Protein AF-A0A9Y2JU18-F1 (afdb_monomer_lite)

pLDDT: mean 78.6, std 16.3, range [35.06, 97.5]

Foldseek 3Di:
DPPPPPPDDDDPVSLVVQLVVLVVPQPDPVSSVVSCVVVVSVDDPDDPPDPDDPVNVCVVCVVVVVVVVVVVVD

Organism: NCBI:txid715475

Structure (mmCIF, N/CA/C/O backbone):
data_AF-A0A9Y2JU18-F1
#
_entry.id   AF-A0A9Y2JU18-F1
#
loop_
_atom_site.group_PDB
_atom_site.id
_atom_site.type_symbol
_atom_site.label_atom_id
_atom_site.label_alt_id
_atom_site.label_comp_id
_atom_site.label_asym_id
_atom_site.label_entity_id
_atom_site.label_seq_id
_atom_site.pdbx_PDB_ins_code
_atom_site.Cartn_x
_atom_site.Cartn_y
_atom_site.Cartn_z
_atom_site.occupancy
_atom_site.B_iso_or_equiv
_atom_site.auth_seq_id
_atom_site.auth_comp_id
_atom_site.auth_asym_id
_atom_site.auth_atom_id
_atom_site.pdbx_PDB_model_num
ATOM 1 N N . MET A 1 1 ? 22.518 -1.216 10.887 1.00 35.06 1 MET A N 1
ATOM 2 C CA . MET A 1 1 ? 21.298 -1.485 11.673 1.00 35.06 1 MET A CA 1
ATOM 3 C C . MET A 1 1 ? 20.184 -0.696 11.023 1.00 35.06 1 MET A C 1
ATOM 5 O O . MET A 1 1 ? 20.309 0.517 10.958 1.00 35.06 1 MET A O 1
ATOM 9 N N . LEU A 1 2 ? 19.191 -1.364 10.440 1.00 43.62 2 LEU A N 1
ATOM 10 C CA . LEU A 1 2 ? 17.963 -0.699 10.010 1.00 43.62 2 LEU A CA 1
ATOM 11 C C . LEU A 1 2 ? 17.025 -0.753 11.215 1.00 43.62 2 LEU A C 1
ATOM 13 O O . LEU A 1 2 ? 16.719 -1.845 11.687 1.00 43.62 2 LEU A O 1
ATOM 17 N N . ASP A 1 3 ? 16.690 0.413 11.762 1.00 41.38 3 ASP A N 1
ATOM 18 C CA . ASP A 1 3 ? 15.752 0.566 12.872 1.00 41.38 3 ASP A CA 1
ATOM 19 C C . ASP A 1 3 ? 14.382 0.015 12.463 1.00 41.38 3 ASP A C 1
ATOM 21 O O . ASP A 1 3 ? 13.677 0.583 11.629 1.00 41.38 3 ASP A O 1
ATOM 25 N N . THR A 1 4 ? 14.015 -1.127 13.037 1.00 46.22 4 THR A N 1
ATOM 26 C CA . THR A 1 4 ? 12.733 -1.803 12.825 1.00 46.22 4 THR A CA 1
ATOM 27 C C . THR A 1 4 ? 11.652 -1.206 13.731 1.00 46.22 4 THR A C 1
ATOM 29 O O . THR A 1 4 ? 10.966 -1.918 14.456 1.00 46.22 4 THR A O 1
ATOM 32 N N . THR A 1 5 ? 11.487 0.116 13.707 1.00 50.94 5 THR A N 1
ATOM 33 C CA . THR A 1 5 ? 10.326 0.823 14.281 1.00 50.94 5 THR A CA 1
ATOM 34 C C . THR A 1 5 ? 9.325 1.185 13.178 1.00 50.94 5 THR A C 1
ATOM 36 O O . THR A 1 5 ? 8.753 2.268 13.136 1.00 50.94 5 THR A O 1
ATOM 39 N N . LEU A 1 6 ? 9.097 0.257 12.244 1.00 52.59 6 LEU A N 1
ATOM 40 C CA . LEU A 1 6 ? 8.075 0.359 11.198 1.00 52.59 6 LEU A CA 1
ATOM 41 C C . LEU A 1 6 ? 6.728 -0.148 11.732 1.00 52.59 6 LEU A C 1
ATOM 43 O O . LEU A 1 6 ? 6.223 -1.187 11.324 1.00 52.59 6 LEU A O 1
ATOM 47 N N . THR A 1 7 ? 6.143 0.591 12.672 1.00 57.34 7 THR A N 1
ATOM 48 C CA . THR A 1 7 ? 4.715 0.471 13.028 1.00 57.34 7 THR A CA 1
ATOM 49 C C . THR A 1 7 ? 3.882 1.611 12.437 1.00 57.34 7 THR A C 1
ATOM 51 O O . THR A 1 7 ? 2.726 1.791 12.805 1.00 57.34 7 THR A O 1
ATOM 54 N N . GLY A 1 8 ? 4.460 2.400 11.527 1.00 64.25 8 GLY A N 1
ATOM 55 C CA . GLY A 1 8 ? 3.780 3.468 10.802 1.00 64.25 8 GLY A CA 1
ATOM 56 C C . GLY A 1 8 ? 3.620 3.110 9.330 1.00 64.25 8 GLY A C 1
ATOM 57 O O . GLY A 1 8 ? 4.544 2.577 8.716 1.00 64.25 8 GLY A O 1
ATOM 58 N N . GLN A 1 9 ? 2.454 3.426 8.765 1.00 69.81 9 GLN A N 1
ATOM 59 C CA . GLN A 1 9 ? 2.274 3.471 7.314 1.00 69.81 9 GLN A CA 1
ATOM 60 C C . GLN A 1 9 ? 3.413 4.298 6.685 1.00 69.81 9 GLN A C 1
ATOM 62 O O . GLN A 1 9 ? 3.774 5.339 7.249 1.00 69.81 9 GLN A O 1
ATOM 67 N N . PRO A 1 10 ? 3.996 3.862 5.552 1.00 76.88 10 PRO A N 1
ATOM 68 C CA . PRO A 1 10 ? 5.059 4.612 4.895 1.00 76.88 10 PRO A CA 1
ATOM 69 C C . PRO A 1 10 ? 4.567 6.022 4.570 1.00 76.88 10 PRO A C 1
ATOM 71 O O . PRO A 1 10 ? 3.450 6.202 4.077 1.00 76.88 10 PRO A O 1
ATOM 74 N N . THR A 1 11 ? 5.402 7.025 4.845 1.00 84.25 11 THR A N 1
ATOM 75 C CA . THR A 1 11 ? 5.050 8.421 4.568 1.00 84.25 11 THR A CA 1
ATOM 76 C C . THR A 1 11 ? 4.888 8.652 3.065 1.00 84.25 11 THR A C 1
ATOM 78 O O . THR A 1 11 ? 5.432 7.910 2.241 1.00 84.25 11 THR A O 1
ATOM 81 N N . THR A 1 12 ? 4.185 9.722 2.683 1.00 85.56 12 THR A N 1
ATOM 82 C CA . THR A 1 12 ? 4.024 10.113 1.272 1.00 85.56 12 THR A CA 1
ATOM 83 C C . THR A 1 12 ? 5.371 10.255 0.558 1.00 85.56 12 THR A C 1
ATOM 85 O O . THR A 1 12 ? 5.517 9.814 -0.580 1.00 85.56 12 THR A O 1
ATOM 88 N N . GLU A 1 13 ? 6.386 10.802 1.233 1.00 88.25 13 GLU A N 1
ATOM 89 C CA . GLU A 1 13 ? 7.718 10.973 0.644 1.00 88.25 13 GLU A CA 1
ATOM 90 C C . GLU A 1 13 ? 8.454 9.637 0.481 1.00 88.25 13 GLU A C 1
ATOM 92 O O . GLU A 1 13 ? 9.046 9.380 -0.565 1.00 88.25 13 GLU A O 1
ATOM 97 N N . GLN A 1 14 ? 8.363 8.734 1.463 1.00 89.38 14 GLN A N 1
ATOM 98 C CA . GLN A 1 14 ? 8.925 7.383 1.340 1.00 89.38 14 GLN A CA 1
ATOM 99 C C . GLN A 1 14 ? 8.279 6.612 0.185 1.00 89.38 14 GLN A C 1
ATOM 101 O O . GLN A 1 14 ? 8.977 5.951 -0.585 1.00 89.38 14 GLN A O 1
ATOM 106 N N . ARG A 1 15 ? 6.959 6.748 0.019 1.00 89.62 15 ARG A N 1
ATOM 107 C CA . ARG A 1 15 ? 6.215 6.157 -1.097 1.00 89.62 15 ARG A CA 1
ATOM 108 C C . ARG A 1 15 ? 6.669 6.726 -2.437 1.00 89.62 15 ARG A C 1
ATOM 110 O O . ARG A 1 15 ? 6.971 5.968 -3.354 1.00 89.62 15 ARG A O 1
ATOM 117 N N . ARG A 1 16 ? 6.806 8.051 -2.533 1.00 90.94 16 ARG A N 1
ATOM 118 C CA . ARG A 1 16 ? 7.307 8.730 -3.735 1.00 90.94 16 ARG A CA 1
ATOM 119 C C . ARG A 1 16 ? 8.705 8.244 -4.123 1.00 90.94 16 ARG A C 1
ATOM 121 O O . ARG A 1 16 ? 8.955 7.978 -5.300 1.00 90.94 16 ARG A O 1
ATOM 128 N N . LEU A 1 17 ? 9.607 8.113 -3.151 1.00 94.31 17 LEU A N 1
ATOM 129 C CA . LEU A 1 17 ? 10.959 7.599 -3.380 1.00 94.31 17 LEU A CA 1
ATOM 130 C C . LEU A 1 17 ? 10.939 6.137 -3.843 1.00 94.31 17 LEU A C 1
ATOM 132 O O . LEU A 1 17 ? 11.671 5.789 -4.770 1.00 94.31 17 LEU A O 1
ATOM 136 N N . ALA A 1 18 ? 10.075 5.302 -3.260 1.00 93.62 18 ALA A N 1
ATOM 137 C CA . ALA A 1 18 ? 9.894 3.916 -3.686 1.00 93.62 18 ALA A CA 1
ATOM 138 C C . ALA A 1 18 ? 9.379 3.828 -5.133 1.00 93.62 18 ALA A C 1
ATOM 140 O O . ALA A 1 18 ? 9.964 3.115 -5.945 1.00 93.62 18 ALA A O 1
ATOM 141 N N . MET A 1 19 ? 8.372 4.626 -5.501 1.00 94.50 19 MET A N 1
ATOM 142 C CA . MET A 1 19 ? 7.859 4.690 -6.877 1.00 94.50 19 MET A CA 1
ATOM 143 C C . MET A 1 19 ? 8.939 5.124 -7.876 1.00 94.50 19 MET A C 1
ATOM 145 O O . MET A 1 19 ? 9.064 4.551 -8.958 1.00 94.50 19 MET A O 1
ATOM 149 N N . ALA A 1 20 ? 9.747 6.128 -7.523 1.00 95.69 20 ALA A N 1
ATOM 150 C CA . ALA A 1 20 ? 10.854 6.578 -8.364 1.00 95.69 20 ALA A CA 1
ATOM 151 C C . ALA A 1 20 ? 11.935 5.497 -8.522 1.00 95.69 20 ALA A C 1
ATOM 153 O O . ALA A 1 20 ? 12.512 5.352 -9.600 1.00 95.69 20 ALA A O 1
ATOM 154 N N . ALA A 1 21 ? 12.201 4.725 -7.465 1.00 96.81 21 ALA A N 1
ATOM 155 C CA . ALA A 1 21 ? 13.136 3.611 -7.515 1.00 96.81 21 ALA A CA 1
ATOM 156 C C . ALA A 1 21 ? 12.634 2.485 -8.428 1.00 96.81 21 ALA A C 1
ATOM 158 O O . ALA A 1 21 ? 13.418 2.003 -9.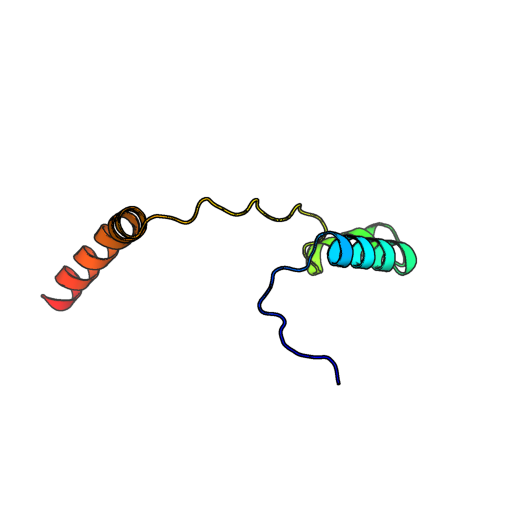243 1.00 96.81 21 ALA A O 1
ATOM 159 N N . VAL A 1 22 ? 11.348 2.123 -8.345 1.00 96.38 22 VAL A N 1
ATOM 160 C CA . VAL A 1 22 ? 10.732 1.124 -9.234 1.00 96.38 22 VAL A CA 1
ATOM 161 C C . VAL A 1 22 ? 10.832 1.578 -10.689 1.00 96.38 22 VAL A C 1
ATOM 163 O O . VAL A 1 22 ? 11.395 0.861 -11.503 1.00 96.38 22 VAL A O 1
ATOM 166 N N . LYS A 1 23 ? 10.434 2.816 -11.006 1.00 94.75 23 LYS A N 1
ATOM 167 C CA . LYS A 1 23 ? 10.542 3.372 -12.371 1.00 94.75 23 LYS A CA 1
ATOM 168 C C . LYS A 1 23 ? 11.958 3.370 -12.936 1.00 94.75 23 LYS A C 1
ATOM 170 O O . LYS A 1 23 ? 12.145 3.241 -14.139 1.00 94.75 23 LYS A O 1
ATOM 175 N N . ARG A 1 24 ? 12.963 3.576 -12.082 1.00 96.62 24 ARG A N 1
ATOM 176 C CA . ARG A 1 24 ? 14.365 3.614 -12.512 1.00 96.62 24 ARG A CA 1
ATOM 177 C C . ARG A 1 24 ? 14.929 2.222 -12.791 1.00 96.62 24 ARG A C 1
ATOM 179 O O . ARG A 1 24 ? 15.845 2.112 -13.600 1.00 96.62 24 ARG A O 1
ATOM 186 N N . HIS A 1 25 ? 14.450 1.209 -12.075 1.00 96.69 25 HIS A N 1
ATOM 187 C CA . HIS A 1 25 ? 15.062 -0.120 -12.053 1.00 96.69 25 HIS A CA 1
ATOM 188 C C . HIS A 1 25 ? 14.220 -1.209 -12.713 1.00 96.69 25 HIS A C 1
ATOM 190 O O . HIS A 1 25 ? 14.755 -2.287 -12.956 1.00 96.69 25 HIS A O 1
ATOM 196 N N . ALA A 1 26 ? 12.950 -0.936 -13.012 1.00 96.56 26 ALA A N 1
ATOM 197 C CA . ALA A 1 26 ? 12.101 -1.842 -13.765 1.00 96.56 26 ALA A CA 1
ATOM 198 C C . ALA A 1 26 ? 12.692 -2.101 -15.154 1.00 96.56 26 ALA A C 1
ATOM 200 O O . ALA A 1 26 ? 13.172 -1.187 -15.832 1.00 96.56 26 ALA A O 1
ATOM 201 N N . HIS A 1 27 ? 12.664 -3.361 -15.573 1.00 96.12 27 HIS A N 1
ATOM 202 C CA . HIS A 1 27 ? 13.184 -3.774 -16.869 1.00 96.12 27 HIS A CA 1
ATOM 203 C C . HIS A 1 27 ? 12.295 -3.294 -18.024 1.00 96.12 27 HIS A C 1
ATOM 205 O O . HIS A 1 27 ? 12.794 -2.891 -19.076 1.00 96.12 27 HIS A O 1
ATOM 211 N N . ASP A 1 28 ? 10.980 -3.320 -17.814 1.00 97.31 28 ASP A N 1
ATOM 212 C CA . ASP A 1 28 ? 9.961 -2.855 -18.746 1.00 97.31 28 ASP A CA 1
ATOM 213 C C . ASP A 1 28 ? 8.713 -2.349 -17.993 1.00 97.31 28 ASP A C 1
ATOM 215 O O . ASP A 1 28 ? 8.659 -2.323 -16.762 1.00 97.31 28 ASP A O 1
ATOM 219 N N . SER A 1 29 ? 7.685 -1.933 -18.736 1.00 94.06 29 SER A N 1
ATOM 220 C CA . SER A 1 29 ? 6.439 -1.413 -18.160 1.00 94.06 29 SER A CA 1
ATOM 221 C C . SER A 1 29 ? 5.605 -2.465 -17.422 1.00 94.06 29 SER A C 1
ATOM 223 O O . SER A 1 29 ? 4.791 -2.120 -16.563 1.00 94.06 29 SER A O 1
ATOM 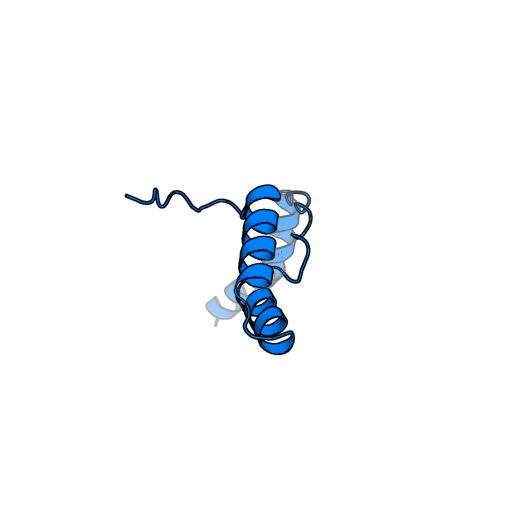225 N N . ARG A 1 30 ? 5.746 -3.747 -17.777 1.00 96.50 30 ARG A N 1
ATOM 226 C CA . ARG A 1 30 ? 5.043 -4.840 -17.099 1.00 96.50 30 ARG A CA 1
ATOM 227 C C . ARG A 1 30 ? 5.690 -5.099 -15.744 1.00 96.50 30 ARG A C 1
ATOM 229 O O . ARG A 1 30 ? 4.969 -5.178 -14.756 1.00 96.50 30 ARG A O 1
ATOM 236 N N . ASP A 1 31 ? 7.015 -5.159 -15.716 1.00 96.75 31 ASP A N 1
ATOM 237 C CA . ASP A 1 31 ? 7.821 -5.278 -14.504 1.00 96.75 31 ASP A CA 1
ATOM 238 C C . ASP A 1 31 ? 7.579 -4.086 -13.564 1.00 96.75 31 ASP A C 1
ATOM 240 O O . ASP A 1 31 ? 7.322 -4.272 -12.378 1.00 96.75 31 ASP A O 1
ATOM 244 N N . GLU A 1 32 ? 7.514 -2.858 -14.096 1.00 97.50 32 GLU A N 1
ATOM 245 C CA . GLU A 1 32 ? 7.133 -1.677 -13.307 1.00 97.50 32 GLU A CA 1
ATOM 246 C C . GLU A 1 32 ? 5.765 -1.872 -12.637 1.00 97.50 32 GLU A C 1
ATOM 248 O O . GLU A 1 32 ? 5.625 -1.651 -11.436 1.00 97.50 32 GLU A O 1
ATOM 253 N N . THR A 1 33 ? 4.759 -2.304 -13.402 1.00 95.94 33 THR A N 1
ATOM 254 C CA . THR A 1 33 ? 3.385 -2.482 -12.907 1.00 95.94 33 THR A CA 1
ATOM 255 C C . THR A 1 33 ? 3.312 -3.558 -11.824 1.00 95.94 33 THR A C 1
ATOM 257 O O . THR A 1 33 ? 2.675 -3.355 -10.791 1.00 95.94 33 THR A O 1
ATOM 260 N N . GLU A 1 34 ? 3.982 -4.689 -12.042 1.00 96.25 34 GLU A N 1
ATOM 261 C CA . GLU A 1 34 ? 4.037 -5.799 -11.090 1.00 96.25 34 GLU A CA 1
ATOM 262 C C . GLU A 1 34 ? 4.708 -5.370 -9.780 1.00 96.25 34 GLU A C 1
ATOM 264 O O . GLU A 1 34 ? 4.152 -5.576 -8.700 1.00 96.25 34 GLU A O 1
ATOM 269 N N . LEU A 1 35 ? 5.845 -4.675 -9.867 1.00 95.56 35 LEU A N 1
ATOM 270 C CA . LEU A 1 35 ? 6.563 -4.166 -8.700 1.00 95.56 35 LEU A CA 1
ATOM 271 C C . LEU A 1 35 ? 5.772 -3.095 -7.941 1.00 95.56 35 LEU A C 1
ATOM 273 O O . LEU A 1 35 ? 5.779 -3.094 -6.709 1.00 95.56 35 LEU A O 1
ATOM 277 N N . MET A 1 36 ? 5.071 -2.198 -8.642 1.00 95.25 36 MET A N 1
ATOM 278 C CA . MET A 1 36 ? 4.197 -1.211 -7.996 1.00 95.25 36 MET A CA 1
ATOM 279 C C . MET A 1 36 ? 3.073 -1.896 -7.209 1.00 95.25 36 MET A C 1
ATOM 281 O O . MET A 1 36 ? 2.840 -1.518 -6.062 1.00 95.25 36 MET A O 1
ATOM 285 N N . ALA A 1 37 ? 2.434 -2.925 -7.776 1.00 92.69 37 ALA A N 1
ATOM 286 C CA . ALA A 1 37 ? 1.350 -3.6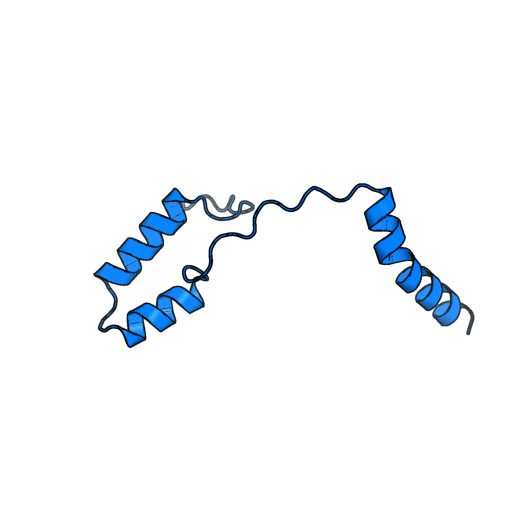65 -7.127 1.00 92.69 37 ALA A CA 1
ATOM 287 C C . ALA A 1 37 ? 1.837 -4.496 -5.928 1.00 92.69 37 ALA A C 1
ATOM 289 O O . ALA A 1 37 ? 1.236 -4.459 -4.855 1.00 92.69 37 ALA A O 1
ATOM 290 N N . MET A 1 38 ? 2.966 -5.202 -6.0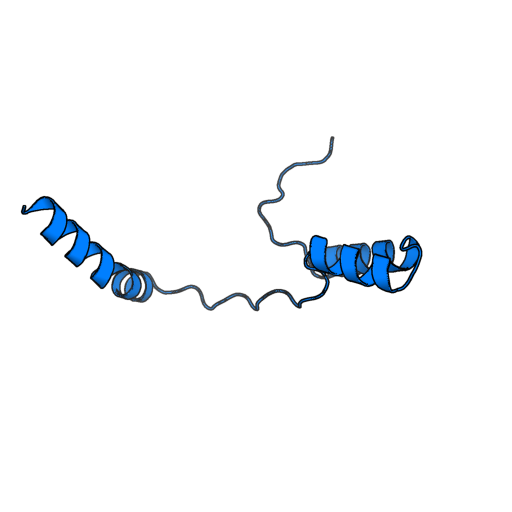62 1.00 91.88 38 MET A N 1
ATOM 291 C CA . MET A 1 38 ? 3.555 -5.987 -4.966 1.00 91.88 38 MET A CA 1
ATOM 292 C C . MET A 1 38 ? 3.913 -5.129 -3.748 1.00 91.88 38 MET A C 1
ATOM 294 O O . MET A 1 38 ? 3.878 -5.606 -2.614 1.00 91.88 38 MET A O 1
ATOM 298 N N . LEU A 1 39 ? 4.267 -3.866 -3.984 1.00 89.69 39 LEU A N 1
ATOM 299 C CA . LEU A 1 39 ? 4.617 -2.901 -2.947 1.00 89.69 39 LEU A CA 1
ATOM 300 C C . LEU A 1 39 ? 3.429 -2.022 -2.513 1.00 89.69 39 LEU A C 1
ATOM 302 O O . LEU A 1 39 ? 3.605 -1.174 -1.636 1.00 89.69 39 LEU A O 1
ATOM 306 N N . GLY A 1 40 ? 2.242 -2.194 -3.113 1.00 89.25 40 GLY A N 1
ATOM 307 C CA . GLY A 1 40 ? 1.054 -1.375 -2.845 1.00 89.25 40 GLY A CA 1
ATOM 308 C C . GLY A 1 40 ? 1.255 0.116 -3.144 1.00 89.25 40 GLY A C 1
ATOM 309 O O . GLY A 1 40 ? 0.720 0.976 -2.444 1.00 89.25 40 GLY A O 1
ATOM 310 N N . LEU A 1 41 ? 2.095 0.433 -4.133 1.00 89.94 41 LEU A N 1
ATOM 311 C CA . LEU A 1 41 ? 2.412 1.798 -4.573 1.00 89.94 41 LEU A CA 1
ATOM 312 C C . LEU A 1 41 ? 1.456 2.303 -5.660 1.00 89.94 41 LEU A C 1
ATOM 314 O O . LEU A 1 41 ? 1.485 3.480 -6.012 1.00 89.94 41 LEU A O 1
ATOM 318 N N . ASP A 1 42 ? 0.640 1.411 -6.210 1.00 86.69 42 ASP A N 1
ATOM 319 C CA . ASP A 1 42 ? -0.355 1.672 -7.243 1.00 86.69 42 ASP A CA 1
ATOM 320 C C . ASP A 1 42 ? -1.650 2.282 -6.688 1.00 86.69 4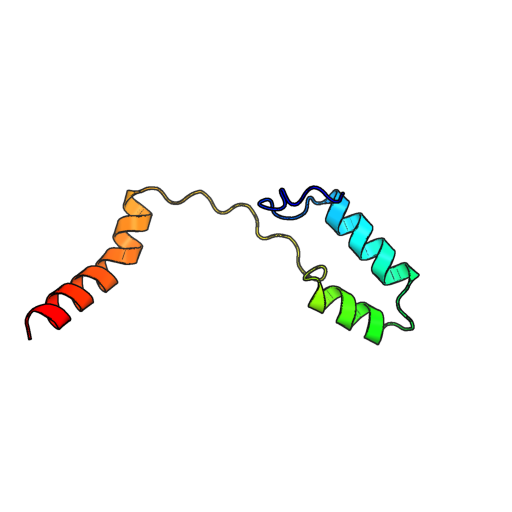2 ASP A C 1
ATOM 322 O O . ASP A 1 42 ? -2.528 2.668 -7.462 1.00 86.69 42 ASP A O 1
ATOM 326 N N . HIS A 1 43 ? -1.793 2.375 -5.362 1.00 77.50 43 HIS A N 1
ATOM 327 C CA . HIS A 1 43 ? -2.957 2.953 -4.692 1.00 77.50 43 HIS A CA 1
ATOM 328 C C . HIS A 1 43 ? -2.537 4.075 -3.727 1.00 77.50 43 HIS A C 1
ATOM 330 O O . HIS A 1 43 ? -1.518 4.001 -3.030 1.00 77.50 43 HIS A O 1
ATOM 336 N N . GLU A 1 44 ? -3.346 5.135 -3.663 1.00 69.38 44 GLU A N 1
ATOM 337 C CA . GLU A 1 44 ? -3.204 6.176 -2.640 1.00 69.38 44 GLU A CA 1
ATOM 338 C C . GLU A 1 44 ? -3.442 5.572 -1.245 1.00 69.38 44 GLU A C 1
ATOM 340 O O . GLU A 1 44 ? -4.228 4.628 -1.105 1.00 69.38 44 GLU A O 1
ATOM 345 N N . PRO A 1 45 ? -2.758 6.062 -0.192 1.00 67.62 45 PRO A N 1
ATOM 346 C CA . PRO A 1 45 ? -3.034 5.589 1.151 1.00 67.62 45 PRO A CA 1
ATOM 347 C C . PRO A 1 45 ? -4.491 5.906 1.462 1.00 67.62 45 PRO A C 1
ATOM 349 O O . PRO A 1 45 ? -4.951 7.020 1.202 1.00 67.62 45 PRO A O 1
ATOM 352 N N . ALA A 1 46 ? -5.209 4.929 2.020 1.00 65.75 46 ALA A N 1
ATOM 353 C CA . ALA A 1 46 ? -6.534 5.191 2.553 1.00 65.75 46 ALA A CA 1
ATOM 354 C C . ALA A 1 46 ? -6.433 6.403 3.484 1.00 65.75 46 ALA A C 1
ATOM 356 O O . ALA A 1 46 ? -5.539 6.461 4.338 1.00 65.75 46 ALA A O 1
ATOM 357 N N . ALA A 1 47 ? -7.304 7.393 3.267 1.00 65.00 47 ALA A N 1
ATOM 358 C CA . ALA A 1 47 ? -7.396 8.531 4.164 1.00 65.00 47 ALA A CA 1
ATOM 359 C C . ALA A 1 47 ? -7.534 7.995 5.596 1.00 65.00 47 ALA A C 1
ATOM 361 O O . ALA A 1 47 ? -8.201 6.969 5.776 1.00 65.00 47 ALA A O 1
ATOM 362 N N . PRO A 1 48 ? -6.898 8.633 6.595 1.00 65.19 48 PRO A N 1
ATOM 363 C CA . PRO A 1 48 ? -7.097 8.234 7.977 1.00 65.19 48 PRO A CA 1
ATOM 364 C C . PRO A 1 48 ? -8.603 8.210 8.225 1.00 65.19 48 PRO A C 1
ATOM 366 O O . PRO A 1 48 ? -9.274 9.231 8.080 1.00 65.19 48 PRO A O 1
ATOM 369 N N . HIS A 1 49 ? -9.136 7.017 8.480 1.00 64.31 49 HIS A N 1
ATOM 370 C CA . HIS A 1 49 ? -10.534 6.866 8.836 1.00 64.31 49 HIS A CA 1
ATOM 371 C C . HIS A 1 49 ? -10.759 7.689 10.101 1.00 64.31 49 HIS A C 1
ATOM 373 O O . HIS A 1 49 ? -9.896 7.680 10.987 1.00 64.31 49 HIS A O 1
ATOM 379 N N . ASP A 1 50 ? -11.888 8.393 10.186 1.00 70.06 50 ASP A N 1
ATOM 380 C CA . ASP A 1 50 ? -12.306 8.957 11.462 1.00 70.06 50 ASP A CA 1
ATOM 381 C C . ASP A 1 50 ? -12.295 7.813 12.478 1.00 70.06 50 ASP A C 1
ATOM 383 O O . ASP A 1 50 ? -12.898 6.758 12.261 1.00 70.06 50 ASP A O 1
ATOM 387 N N . SER A 1 51 ? -11.492 7.978 13.530 1.00 74.62 51 SER A N 1
ATOM 388 C CA . SER A 1 51 ? -11.367 6.979 14.581 1.00 74.62 51 SER A CA 1
ATOM 389 C C . SER A 1 51 ? -12.759 6.705 15.129 1.00 74.62 51 SER A C 1
ATOM 391 O O . SER A 1 51 ? -13.375 7.606 15.698 1.00 74.62 51 SER A O 1
ATOM 393 N N . LEU A 1 52 ? -13.242 5.475 14.957 1.00 79.00 52 LEU A N 1
ATOM 394 C CA . LEU A 1 52 ? -14.530 5.067 15.501 1.00 79.00 52 LEU A CA 1
ATOM 395 C C . LEU A 1 52 ? -14.543 5.328 17.008 1.00 79.00 52 LEU A C 1
ATOM 397 O O . LEU A 1 52 ? -13.594 4.995 17.728 1.00 79.00 52 LEU A O 1
ATOM 401 N N . SER A 1 53 ? -15.628 5.920 17.489 1.00 83.88 53 SER A N 1
ATOM 402 C CA . SER A 1 53 ? -15.880 6.026 18.916 1.00 83.88 53 SER A CA 1
ATOM 403 C C . SER A 1 53 ? -16.002 4.630 19.537 1.00 83.88 53 SER A C 1
ATOM 405 O O . SER A 1 53 ? -16.326 3.641 18.875 1.00 83.88 53 SER A O 1
ATOM 407 N N . ALA A 1 54 ? -15.771 4.538 20.849 1.00 83.00 54 ALA A N 1
ATOM 408 C CA . ALA A 1 54 ? -15.933 3.278 21.575 1.00 83.00 54 ALA A CA 1
ATOM 409 C C . ALA A 1 54 ? -17.347 2.685 21.414 1.00 83.00 54 ALA A C 1
ATOM 411 O O . ALA A 1 54 ? -17.502 1.467 21.416 1.00 83.00 54 ALA A O 1
ATOM 412 N N . THR A 1 55 ? -18.362 3.538 21.241 1.00 84.94 55 THR A N 1
ATOM 413 C CA . THR A 1 55 ? -19.754 3.130 21.019 1.00 84.94 55 THR A CA 1
ATOM 414 C C . THR A 1 55 ? -19.951 2.525 19.633 1.00 84.94 55 THR A C 1
ATOM 416 O O . THR A 1 55 ? -20.515 1.443 19.532 1.00 84.94 55 THR A O 1
ATOM 419 N N . GLU A 1 56 ? -19.418 3.151 18.584 1.00 83.62 56 GLU A N 1
ATOM 420 C CA . GLU A 1 56 ? -19.512 2.625 17.212 1.00 83.62 56 GLU A CA 1
ATOM 421 C C . GLU A 1 56 ? -18.762 1.295 17.061 1.00 83.62 56 GLU A C 1
ATOM 423 O O . GLU A 1 56 ? -19.233 0.378 16.390 1.00 83.62 56 GLU A O 1
ATOM 428 N N . LEU A 1 57 ? -17.620 1.149 17.742 1.00 84.38 57 LEU A N 1
ATOM 429 C CA . LEU A 1 57 ? -16.924 -0.135 17.826 1.00 84.38 57 LEU A CA 1
ATOM 430 C C . LEU A 1 57 ? -17.783 -1.192 18.528 1.00 84.38 57 LEU A C 1
ATOM 432 O O . LEU A 1 57 ? -17.855 -2.326 18.064 1.00 84.38 57 LEU A O 1
ATOM 436 N N . PHE A 1 58 ? -18.447 -0.836 19.628 1.00 82.38 58 PHE A N 1
ATOM 437 C CA . PHE A 1 58 ? -19.302 -1.769 20.359 1.00 82.38 58 PHE A CA 1
ATOM 438 C C . PHE A 1 58 ? -20.507 -2.219 19.523 1.00 82.38 58 PHE A C 1
ATOM 440 O O . PHE A 1 58 ? -20.820 -3.405 19.503 1.00 82.38 58 PHE A O 1
ATOM 447 N N . GLU A 1 59 ? -21.134 -1.307 18.781 1.00 85.12 59 GLU A N 1
ATOM 448 C CA . GLU A 1 59 ? -22.248 -1.616 17.875 1.00 85.12 59 GLU A CA 1
ATOM 449 C C . GLU A 1 59 ? -21.832 -2.540 16.723 1.00 85.12 59 GLU A C 1
ATOM 451 O O . GLU A 1 59 ? -22.578 -3.451 16.370 1.00 85.12 59 GLU A O 1
ATOM 456 N N . LEU A 1 60 ? -20.619 -2.373 16.183 1.00 85.00 60 LEU A N 1
ATOM 457 C CA . LEU A 1 60 ? -20.069 -3.264 15.155 1.00 85.00 60 LEU A CA 1
ATOM 458 C C . LEU A 1 60 ? -19.851 -4.698 15.658 1.00 85.00 60 LEU A C 1
ATOM 460 O O . LEU A 1 60 ? -20.019 -5.647 14.893 1.00 85.00 60 LEU A O 1
ATOM 464 N N . PHE A 1 61 ? -19.468 -4.866 16.926 1.00 83.88 61 PHE A N 1
ATOM 465 C CA . PHE A 1 61 ? -19.185 -6.181 17.511 1.00 83.88 61 PHE A CA 1
ATOM 466 C C . PHE A 1 61 ? -20.363 -6.801 18.271 1.00 83.88 61 PHE A C 1
ATOM 468 O O . PHE A 1 61 ? -20.304 -7.991 18.578 1.00 83.88 61 PHE A O 1
ATOM 475 N N . ALA A 1 62 ? -21.429 -6.045 18.547 1.00 79.62 62 ALA A N 1
ATOM 476 C CA . ALA A 1 62 ? -22.606 -6.538 19.259 1.00 79.62 62 ALA A CA 1
ATOM 477 C C . ALA A 1 62 ? -23.233 -7.797 18.616 1.00 79.62 62 ALA A C 1
ATOM 479 O O . ALA A 1 62 ? -23.442 -8.765 19.347 1.00 79.62 62 ALA A O 1
ATOM 480 N N . PRO A 1 63 ? -23.416 -7.887 17.279 1.00 76.25 63 PRO A N 1
ATOM 481 C CA . PRO A 1 63 ? -23.962 -9.098 16.656 1.00 76.25 63 PRO A CA 1
ATOM 482 C C . PRO A 1 63 ? -23.073 -10.332 16.871 1.00 76.25 63 PRO A C 1
ATOM 484 O O . PRO A 1 63 ? -23.565 -11.436 17.081 1.00 76.25 63 PRO A O 1
ATOM 487 N N . LEU A 1 64 ? -21.749 -10.141 16.879 1.00 68.94 64 LEU A N 1
ATOM 488 C CA . LEU A 1 64 ? -20.781 -11.216 17.109 1.00 68.94 64 LEU A CA 1
ATOM 489 C C . LEU A 1 64 ? -20.764 -11.681 18.574 1.00 68.94 64 LEU A C 1
ATOM 491 O O . LEU A 1 64 ? -20.394 -12.819 18.859 1.00 68.94 64 LEU A O 1
ATOM 495 N N . ALA A 1 65 ? -21.105 -10.798 19.515 1.00 67.94 65 ALA A N 1
ATOM 496 C CA . ALA A 1 65 ? -21.189 -11.133 20.931 1.00 67.94 65 ALA A CA 1
ATOM 497 C C . ALA A 1 65 ? -22.422 -11.998 21.231 1.00 67.94 65 ALA A C 1
ATOM 499 O O . ALA A 1 65 ? -22.304 -12.968 21.983 1.00 67.94 65 ALA A O 1
ATOM 500 N N . ASP A 1 66 ? -23.554 -11.699 20.589 1.00 65.06 66 ASP A N 1
ATOM 501 C CA . ASP A 1 66 ? -24.796 -12.464 20.731 1.00 65.06 66 ASP A CA 1
ATOM 502 C C . ASP A 1 66 ? -24.648 -13.888 20.165 1.00 65.06 66 ASP A C 1
ATOM 504 O O . ASP A 1 66 ? -24.993 -14.862 20.832 1.00 65.06 66 ASP A O 1
ATOM 508 N N . GLU A 1 67 ? -23.999 -14.045 19.005 1.00 63.66 67 GLU A N 1
ATOM 509 C CA . GLU A 1 67 ? -23.727 -15.367 18.417 1.00 63.66 67 GLU A CA 1
ATOM 510 C C . GLU A 1 67 ? -22.819 -16.245 19.298 1.00 63.66 67 GLU A C 1
ATOM 512 O O . GLU A 1 67 ? -22.989 -17.465 19.366 1.00 63.66 67 GLU A O 1
ATOM 517 N N . ARG A 1 68 ? -21.848 -15.648 20.008 1.00 61.69 68 ARG A N 1
ATOM 518 C CA . ARG A 1 68 ? -20.980 -16.397 20.936 1.00 61.69 68 ARG A CA 1
ATOM 519 C C . ARG A 1 68 ? 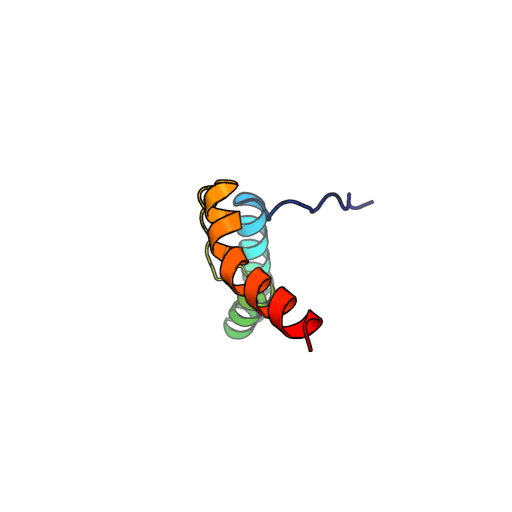-21.684 -16.760 22.238 1.00 61.69 68 ARG A C 1
ATOM 521 O O . ARG A 1 68 ? -21.335 -17.782 22.826 1.00 61.69 68 ARG A O 1
ATOM 528 N N . ALA A 1 69 ? -22.631 -15.944 22.690 1.00 62.66 69 ALA A N 1
ATOM 529 C CA . ALA A 1 69 ? -23.439 -16.245 23.865 1.00 62.66 69 ALA A CA 1
ATOM 530 C C . ALA A 1 69 ? -24.387 -17.423 23.595 1.00 62.66 69 ALA A C 1
ATOM 532 O O . ALA A 1 69 ? -24.452 -18.342 24.412 1.00 62.66 69 ALA A O 1
ATOM 533 N N . ASP A 1 70 ? -25.019 -17.458 22.419 1.00 60.44 70 ASP A N 1
ATOM 534 C CA . ASP A 1 70 ? -25.864 -18.579 21.997 1.00 60.44 70 ASP A CA 1
ATOM 535 C C . ASP A 1 70 ? -25.052 -19.863 21.766 1.00 60.44 70 ASP A C 1
ATOM 537 O O . ASP A 1 70 ? -25.451 -20.941 22.206 1.00 60.44 70 ASP A O 1
ATOM 541 N N . ALA A 1 71 ? -23.862 -19.763 21.162 1.00 61.44 71 ALA A N 1
ATOM 542 C CA . ALA A 1 71 ? -22.989 -20.917 20.923 1.00 61.44 71 ALA A CA 1
ATOM 543 C C . ALA A 1 71 ? -22.395 -21.548 22.201 1.00 61.44 71 ALA A C 1
ATOM 545 O O . ALA A 1 71 ? -21.928 -22.682 22.152 1.00 61.44 71 ALA A O 1
ATOM 546 N N . LEU A 1 72 ? -22.374 -20.824 23.326 1.00 59.91 72 LEU A N 1
ATOM 547 C CA . LEU A 1 72 ? -21.916 -21.319 24.635 1.00 59.91 72 LEU A CA 1
ATOM 548 C C . LEU A 1 72 ? -23.070 -21.778 25.543 1.00 59.91 72 LEU A C 1
ATOM 550 O O . LEU A 1 72 ? -22.821 -22.344 26.608 1.00 59.91 72 LEU A O 1
ATOM 554 N N . ALA A 1 73 ? -24.317 -21.512 25.147 1.00 61.16 73 ALA A N 1
ATOM 555 C CA . ALA A 1 73 ? -25.527 -21.924 25.854 1.00 61.16 73 ALA A CA 1
ATOM 556 C C . ALA A 1 73 ? -26.101 -23.263 25.339 1.00 61.16 73 ALA A C 1
ATOM 558 O O . ALA A 1 73 ? -27.167 -23.692 25.793 1.00 61.16 73 ALA A O 1
ATOM 559 N N . HIS A 1 74 ? -25.418 -23.919 24.396 1.00 49.56 74 HIS A N 1
ATOM 560 C CA . HIS A 1 74 ? -25.689 -25.265 23.871 1.00 49.56 74 HIS A CA 1
ATOM 561 C C . HIS A 1 74 ? -24.461 -26.166 24.053 1.00 49.56 74 HIS A C 1
ATOM 563 O O . HIS A 1 74 ? -24.654 -27.403 24.052 1.00 49.56 74 HIS A O 1
#

Radius of gyration: 20.72 Å; chains: 1; bounding box: 47×36×45 Å

Sequence (74 aa):
MLDTTLTGQPTTEQRRLAMAAVKRHAHDSRDETELMAMLGLDHEPAAPHDSLSATELFELFAPLADERADALAH

Secondary structure (DSSP, 8-state):
-------SPPPHHHHHHHHHHHHHH-SSHHHHHHHHHHTT-SSPPPP------HHHHHHHHHHHHHHHHHHH--